Protein AF-A0A2Z5QYK4-F1 (afdb_monomer_lite)

Foldseek 3Di:
DDLDPDDDPDPDDPVCVVPDDDDPVVVVCVVVSVVLVVVLVVCCVVPNDVVSCCVPPPD

Organism: NCBI:txid172042

pLDDT: mean 93.23, std 6.48, range [53.41, 98.25]

Sequence (59 aa):
MRAGIGRPPGRMNTADFVLKPFSTAEAKNLPFLISNAADAVRMLVEKGLVAAQQHYHSA

Secondary structure (DSSP, 8-state):
---------TT--HHHHHHSPPPHHHHHHHHHHHHHHHHHHHHHHHH-HHHHHHHHH--

InterPro domains:
  IPR001328 Peptidyl-tRNA hydrolase [PF01195] (1-57)
  IPR036416 Peptidyl-tRNA hydrolase superfamily [G3DSA:3.40.50.1470] (1-59)
  IPR036416 Peptidyl-tRNA hydrolase superfamily [SSF53178] (2-57)

Structure (mmCIF, N/CA/C/O backbone):
data_AF-A0A2Z5QYK4-F1
#
_entry.id   AF-A0A2Z5QYK4-F1
#
loop_
_atom_site.group_PDB
_atom_site.id
_atom_site.type_symbol
_atom_site.label_atom_id
_atom_site.label_alt_id
_atom_site.label_comp_id
_atom_site.label_asym_id
_atom_site.label_entity_id
_atom_site.label_seq_id
_atom_site.pdbx_PDB_ins_code
_atom_site.Cartn_x
_atom_site.Cartn_y
_atom_site.Cartn_z
_atom_site.occupancy
_atom_site.B_iso_or_equiv
_atom_site.auth_seq_id
_atom_site.auth_comp_id
_atom_site.auth_asym_id
_atom_site.auth_atom_id
_atom_site.pdbx_PDB_model_num
ATOM 1 N N . MET A 1 1 ? -9.046 0.978 1.041 1.00 80.00 1 MET A N 1
ATOM 2 C CA . MET A 1 1 ? -7.627 1.364 0.897 1.00 80.00 1 MET A CA 1
ATOM 3 C C . MET A 1 1 ? -7.119 0.823 -0.434 1.00 80.00 1 MET A C 1
ATOM 5 O O . MET A 1 1 ? -7.523 -0.275 -0.801 1.00 80.00 1 MET A O 1
ATOM 9 N N . 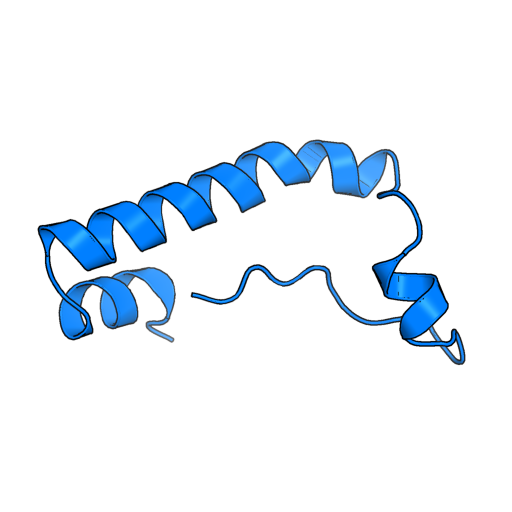ARG A 1 2 ? -6.326 1.594 -1.188 1.00 86.00 2 ARG A N 1
ATOM 10 C CA . ARG A 1 2 ? -5.681 1.132 -2.430 1.00 86.00 2 ARG A CA 1
ATOM 11 C C . ARG A 1 2 ? -4.164 1.240 -2.271 1.00 86.00 2 ARG A C 1
ATOM 13 O O . ARG A 1 2 ? -3.664 2.342 -2.081 1.00 86.00 2 ARG A O 1
ATOM 20 N N . ALA A 1 3 ? -3.448 0.123 -2.370 1.00 88.62 3 ALA A N 1
ATOM 21 C CA . ALA A 1 3 ? -1.986 0.100 -2.406 1.00 88.62 3 ALA A CA 1
ATOM 22 C C . ALA A 1 3 ? -1.522 0.238 -3.864 1.00 88.62 3 ALA A C 1
ATOM 24 O O . ALA A 1 3 ? -1.498 -0.736 -4.613 1.00 88.62 3 ALA A O 1
ATOM 25 N N . GLY A 1 4 ? -1.249 1.466 -4.305 1.00 90.12 4 GLY A N 1
ATOM 26 C CA . GLY A 1 4 ? -0.855 1.727 -5.688 1.00 90.12 4 GLY A CA 1
ATOM 27 C C . GLY A 1 4 ? 0.571 1.257 -5.978 1.00 90.12 4 GLY A C 1
ATOM 28 O O . GLY A 1 4 ? 1.499 1.681 -5.300 1.00 90.12 4 GLY A O 1
ATOM 29 N N . ILE A 1 5 ? 0.746 0.446 -7.023 1.00 91.75 5 ILE A N 1
ATOM 30 C CA . ILE A 1 5 ? 2.063 -0.001 -7.519 1.00 91.75 5 ILE A CA 1
ATOM 31 C C . ILE A 1 5 ? 2.527 0.777 -8.766 1.00 91.75 5 ILE A C 1
ATOM 33 O O . ILE A 1 5 ? 3.473 0.383 -9.436 1.00 91.75 5 ILE A O 1
ATOM 37 N N . GLY A 1 6 ? 1.847 1.878 -9.103 1.00 90.75 6 GLY A N 1
ATOM 38 C CA . GLY A 1 6 ? 2.130 2.688 -10.291 1.00 90.75 6 GLY A CA 1
ATOM 39 C C . GLY A 1 6 ? 1.372 2.237 -11.543 1.00 90.75 6 GLY A C 1
ATOM 40 O O . GLY A 1 6 ? 0.320 1.601 -11.457 1.00 90.75 6 GLY A O 1
ATOM 41 N N . ARG A 1 7 ? 1.875 2.633 -12.718 1.00 92.38 7 ARG A N 1
ATOM 42 C CA . ARG A 1 7 ? 1.293 2.311 -14.029 1.00 92.38 7 ARG A CA 1
ATOM 43 C C . ARG A 1 7 ? 2.353 1.704 -14.954 1.00 92.38 7 ARG A C 1
ATOM 45 O O . ARG A 1 7 ? 3.520 2.084 -14.835 1.00 92.38 7 ARG A O 1
ATOM 52 N N . PRO A 1 8 ? 1.960 0.826 -15.896 1.00 93.56 8 PRO A N 1
ATOM 53 C CA . PRO A 1 8 ? 2.883 0.281 -16.882 1.00 93.56 8 PRO A CA 1
ATOM 54 C C . PRO A 1 8 ? 3.568 1.400 -17.683 1.00 93.56 8 PRO A C 1
ATOM 56 O O . PRO A 1 8 ? 2.882 2.315 -18.151 1.00 93.56 8 PRO A O 1
ATOM 59 N N . PRO A 1 9 ? 4.900 1.361 -17.857 1.00 92.31 9 PRO A N 1
ATOM 60 C CA . PRO A 1 9 ? 5.597 2.336 -18.682 1.00 92.31 9 PRO A CA 1
ATOM 61 C C . PRO A 1 9 ? 5.324 2.085 -20.173 1.00 92.31 9 PRO A C 1
ATOM 63 O O . PRO A 1 9 ? 5.454 0.965 -20.672 1.00 92.31 9 PRO A O 1
ATOM 66 N N . GLY A 1 10 ? 4.985 3.147 -20.906 1.00 93.12 10 GLY A N 1
ATOM 67 C CA . GLY A 1 10 ? 4.808 3.101 -22.359 1.00 93.12 10 GLY A CA 1
ATOM 68 C C . GLY A 1 10 ? 3.716 2.124 -22.807 1.00 93.12 10 GLY A C 1
ATOM 69 O O . GLY A 1 10 ? 2.578 2.208 -22.358 1.00 93.12 10 GLY A O 1
ATOM 70 N N . ARG A 1 11 ? 4.064 1.215 -23.728 1.00 92.06 11 ARG A N 1
ATOM 71 C CA . ARG A 1 11 ? 3.156 0.196 -24.293 1.00 92.06 11 ARG A CA 1
ATOM 72 C C . ARG A 1 11 ? 3.290 -1.183 -23.626 1.00 92.06 11 ARG A C 1
ATOM 74 O O . ARG A 1 11 ? 2.934 -2.185 -24.237 1.00 92.06 11 ARG A O 1
ATOM 81 N N . MET A 1 12 ? 3.844 -1.256 -22.414 1.00 93.56 12 MET A N 1
ATOM 82 C CA . MET A 1 12 ? 3.940 -2.516 -21.668 1.00 93.56 12 MET A CA 1
ATOM 83 C C . MET A 1 12 ? 2.541 -3.083 -21.378 1.00 93.56 12 MET A C 1
ATOM 85 O O . MET A 1 12 ? 1.634 -2.339 -21.001 1.00 93.56 12 MET A O 1
ATOM 89 N N . ASN A 1 13 ? 2.370 -4.400 -21.527 1.00 95.88 13 ASN A N 1
ATOM 90 C CA . ASN A 1 13 ? 1.131 -5.074 -21.148 1.00 95.88 13 ASN A CA 1
ATOM 91 C C . ASN A 1 13 ? 0.936 -4.996 -19.624 1.00 95.88 13 ASN A C 1
ATOM 93 O O . ASN A 1 13 ? 1.866 -5.220 -18.849 1.00 95.88 13 ASN A O 1
ATOM 97 N N . THR A 1 14 ? -0.284 -4.692 -19.183 1.00 94.38 14 THR A N 1
ATOM 98 C CA . THR A 1 14 ? -0.621 -4.605 -17.758 1.00 94.38 14 THR A CA 1
ATOM 99 C C . THR A 1 14 ? -0.348 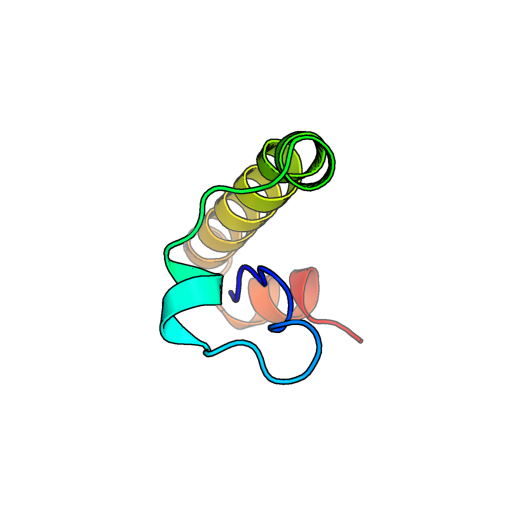-5.909 -17.011 1.00 94.38 14 THR A C 1
ATOM 101 O O . THR A 1 14 ? 0.139 -5.847 -15.887 1.00 94.38 14 THR A O 1
ATOM 104 N N . ALA A 1 15 ? -0.618 -7.072 -17.615 1.00 96.06 15 ALA A N 1
ATOM 105 C CA . ALA A 1 15 ? -0.357 -8.368 -16.988 1.00 96.06 15 ALA A CA 1
ATOM 106 C C . ALA A 1 15 ? 1.137 -8.541 -16.670 1.00 96.06 15 ALA A C 1
ATOM 108 O O . ALA A 1 15 ? 1.494 -8.881 -15.544 1.00 96.06 15 ALA A O 1
ATOM 109 N N . ASP A 1 16 ? 2.010 -8.191 -17.616 1.00 96.00 16 ASP A N 1
ATOM 110 C CA . ASP A 1 16 ? 3.462 -8.250 -17.418 1.00 96.00 16 ASP A CA 1
ATOM 111 C C . ASP A 1 16 ? 3.921 -7.261 -16.335 1.00 96.00 16 ASP A C 1
ATOM 113 O O . ASP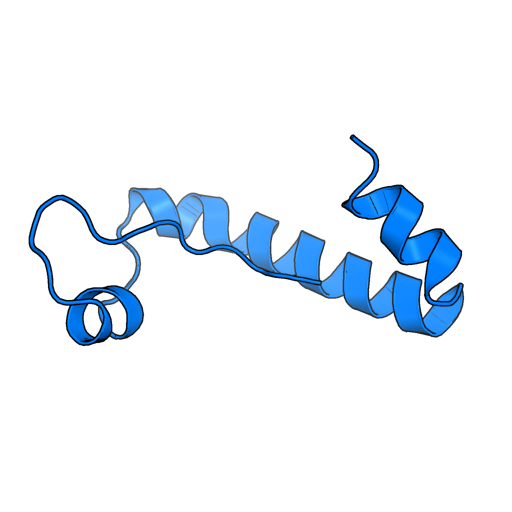 A 1 16 ? 4.796 -7.568 -15.527 1.00 96.00 16 ASP A O 1
ATOM 117 N N . PHE A 1 17 ? 3.304 -6.077 -16.271 1.00 94.94 17 PHE A N 1
ATOM 118 C CA . PHE A 1 17 ? 3.625 -5.071 -15.259 1.00 94.94 17 PHE A CA 1
ATOM 119 C C . PHE A 1 17 ? 3.243 -5.488 -13.834 1.00 94.94 17 PHE A C 1
ATOM 121 O O . PHE A 1 17 ? 3.967 -5.141 -12.905 1.00 94.94 17 PHE A O 1
ATOM 128 N N . VAL A 1 18 ? 2.122 -6.191 -13.642 1.00 95.06 18 VAL A N 1
ATOM 129 C CA . VAL A 1 18 ? 1.668 -6.598 -12.298 1.00 95.06 18 VAL A CA 1
ATOM 130 C C . VAL A 1 18 ? 2.305 -7.902 -11.816 1.00 95.06 18 VAL A C 1
ATOM 132 O O . VAL A 1 18 ? 2.342 -8.139 -10.613 1.00 95.06 18 VAL A O 1
ATOM 135 N N . LEU A 1 19 ? 2.794 -8.744 -12.733 1.00 96.00 19 LEU A N 1
ATOM 136 C CA . LEU A 1 19 ? 3.422 -10.028 -12.403 1.00 96.00 19 LEU A CA 1
ATOM 137 C C . LEU A 1 19 ? 4.947 -9.947 -12.264 1.00 96.00 19 LEU A C 1
ATOM 139 O O . LEU A 1 19 ? 5.550 -10.841 -11.669 1.00 96.00 19 LEU A O 1
ATOM 143 N N . LYS A 1 20 ? 5.591 -8.904 -12.802 1.00 94.62 20 LYS A N 1
ATOM 144 C CA . LYS A 1 20 ? 7.040 -8.720 -12.645 1.00 94.62 20 LYS A CA 1
ATOM 145 C C . LYS A 1 20 ? 7.412 -8.431 -11.179 1.00 94.62 20 LYS A C 1
ATOM 147 O O . LYS A 1 20 ? 6.638 -7.800 -10.455 1.00 94.62 20 LYS A O 1
ATOM 152 N N . PRO A 1 21 ? 8.625 -8.806 -10.741 1.00 95.69 21 PRO A N 1
ATOM 153 C CA . PRO A 1 21 ? 9.134 -8.385 -9.442 1.00 95.69 21 PRO A CA 1
ATOM 154 C C . PRO A 1 21 ? 9.352 -6.865 -9.391 1.00 95.69 21 PRO A C 1
ATOM 156 O O . PRO A 1 21 ? 9.645 -6.225 -10.406 1.00 95.69 21 PRO A O 1
ATOM 159 N N . PHE A 1 22 ? 9.266 -6.297 -8.187 1.00 94.56 22 PHE A N 1
ATOM 160 C CA . PHE A 1 22 ? 9.664 -4.911 -7.938 1.00 94.56 22 PHE A CA 1
ATOM 161 C C . PHE A 1 22 ? 11.155 -4.715 -8.232 1.00 94.56 22 PHE A C 1
ATOM 163 O O . PHE A 1 22 ? 11.987 -5.562 -7.902 1.00 94.56 22 PHE A O 1
ATOM 170 N N . SER A 1 23 ? 11.507 -3.572 -8.819 1.00 93.94 23 SER A N 1
ATOM 171 C CA . SER A 1 23 ? 12.904 -3.173 -8.993 1.00 93.94 23 SER A CA 1
ATOM 172 C C . SER A 1 23 ? 13.576 -2.893 -7.648 1.00 93.94 23 SER A C 1
ATOM 174 O O . SER A 1 23 ? 12.919 -2.592 -6.651 1.00 93.94 23 SER A O 1
ATOM 176 N N . THR A 1 24 ? 14.910 -2.885 -7.618 1.00 96.12 24 THR A N 1
ATOM 177 C CA . THR A 1 24 ? 15.689 -2.532 -6.418 1.00 96.12 24 THR A CA 1
ATOM 178 C C . THR A 1 24 ? 15.332 -1.151 -5.861 1.00 96.12 24 THR A C 1
ATOM 180 O O . THR A 1 24 ? 15.435 -0.926 -4.659 1.00 96.12 24 THR A O 1
ATOM 183 N N . ALA A 1 25 ? 14.919 -0.213 -6.717 1.00 93.75 25 ALA A N 1
ATOM 184 C CA . ALA A 1 25 ? 14.482 1.110 -6.285 1.00 93.75 25 ALA A CA 1
ATOM 185 C C . ALA A 1 25 ? 13.100 1.063 -5.612 1.00 93.75 25 ALA A C 1
ATOM 187 O O . ALA A 1 25 ? 12.929 1.626 -4.534 1.00 93.75 25 ALA A O 1
ATOM 188 N N . GLU A 1 26 ? 12.132 0.356 -6.202 1.00 94.25 26 GLU A N 1
ATOM 189 C CA . GLU A 1 26 ? 10.783 0.199 -5.636 1.00 94.25 26 GLU A CA 1
ATOM 190 C C . GLU A 1 26 ? 10.800 -0.622 -4.341 1.00 94.25 26 GLU A C 1
ATOM 192 O O . GLU A 1 26 ? 10.126 -0.268 -3.374 1.00 94.25 26 GLU A O 1
ATOM 197 N N . ALA A 1 27 ? 11.628 -1.668 -4.285 1.00 94.81 27 ALA A N 1
ATOM 198 C CA . ALA A 1 27 ? 11.770 -2.539 -3.123 1.00 94.81 27 ALA A CA 1
ATOM 199 C C . ALA A 1 27 ? 12.169 -1.776 -1.849 1.00 94.81 27 ALA A C 1
ATOM 201 O O . ALA A 1 27 ? 11.742 -2.149 -0.760 1.00 94.81 27 ALA A O 1
ATOM 202 N N . LYS A 1 28 ? 12.922 -0.673 -1.966 1.00 96.00 28 LYS A N 1
ATOM 203 C CA . LYS A 1 28 ? 13.277 0.186 -0.820 1.00 96.00 28 LYS A CA 1
ATOM 204 C C . LYS A 1 28 ? 12.066 0.891 -0.205 1.00 96.00 28 LYS A C 1
ATOM 206 O O . LYS A 1 28 ? 12.052 1.138 0.995 1.00 96.00 28 LYS A O 1
ATOM 211 N N . ASN A 1 29 ? 11.056 1.198 -1.016 1.00 94.19 29 ASN A N 1
ATOM 212 C CA . ASN A 1 29 ? 9.842 1.888 -0.579 1.00 94.19 29 ASN A CA 1
ATOM 213 C C . ASN A 1 29 ? 8.724 0.916 -0.174 1.00 94.19 29 ASN A C 1
ATOM 215 O O . ASN A 1 29 ? 7.775 1.308 0.506 1.00 94.19 29 ASN A O 1
ATOM 219 N N . LEU A 1 30 ? 8.839 -0.355 -0.568 1.00 94.88 30 LEU A N 1
ATOM 220 C CA . LEU A 1 30 ? 7.824 -1.377 -0.337 1.00 94.88 30 LEU A CA 1
ATOM 221 C C . LEU A 1 30 ? 7.473 -1.578 1.153 1.00 94.88 30 LEU A C 1
ATOM 223 O O . LEU A 1 30 ? 6.279 -1.650 1.447 1.00 94.88 30 LEU A O 1
ATOM 227 N N . PRO A 1 31 ? 8.427 -1.589 2.112 1.00 96.31 31 PRO A N 1
ATOM 228 C CA . PRO A 1 31 ? 8.092 -1.698 3.534 1.00 96.31 31 PRO A CA 1
ATOM 229 C C . PRO A 1 31 ? 7.175 -0.573 4.027 1.00 96.31 31 PRO A C 1
ATOM 231 O O . PRO A 1 31 ? 6.226 -0.831 4.764 1.00 96.31 31 PRO A O 1
ATOM 234 N N . PHE A 1 32 ? 7.404 0.664 3.576 1.00 94.62 32 PHE A N 1
ATOM 235 C CA . PHE A 1 32 ? 6.569 1.809 3.945 1.00 94.62 32 PHE A CA 1
ATOM 236 C C . PHE A 1 32 ? 5.176 1.718 3.321 1.00 94.62 32 PHE A C 1
ATOM 238 O O . PHE A 1 32 ? 4.183 1.967 4.002 1.00 94.62 32 PHE A O 1
ATOM 245 N N . LEU A 1 33 ? 5.086 1.309 2.048 1.00 94.12 33 LEU A N 1
ATOM 246 C CA . LEU A 1 33 ? 3.801 1.086 1.381 1.00 94.12 33 LEU A CA 1
ATOM 247 C C . LEU A 1 33 ? 2.965 0.038 2.130 1.00 94.12 33 LEU A C 1
ATOM 249 O O . LEU A 1 33 ? 1.779 0.258 2.373 1.00 94.12 33 LEU A O 1
ATOM 253 N N . ILE A 1 34 ? 3.587 -1.081 2.515 1.00 95.75 34 ILE A N 1
ATOM 254 C CA . ILE A 1 34 ? 2.927 -2.166 3.249 1.00 95.75 34 ILE A CA 1
ATOM 255 C C . ILE A 1 34 ? 2.515 -1.704 4.651 1.00 95.75 34 ILE A C 1
ATOM 257 O O . ILE A 1 34 ? 1.375 -1.943 5.043 1.00 95.75 34 ILE A O 1
ATOM 261 N N . SER A 1 35 ? 3.394 -1.015 5.387 1.00 96.69 35 SER A N 1
ATOM 262 C CA . SER A 1 35 ? 3.073 -0.498 6.726 1.00 96.69 35 SER A CA 1
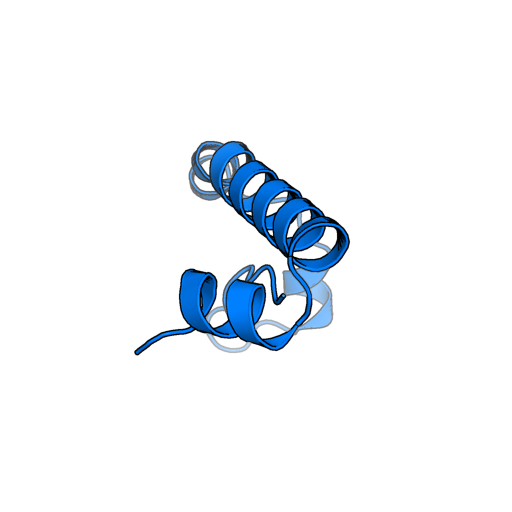ATOM 263 C C . SER A 1 35 ? 1.885 0.459 6.681 1.00 96.69 35 SER A C 1
ATOM 265 O O . SER A 1 35 ? 0.908 0.258 7.395 1.00 96.69 35 SER A O 1
ATOM 267 N N . ASN A 1 36 ? 1.905 1.434 5.767 1.00 94.94 36 ASN A N 1
ATOM 268 C CA . ASN A 1 36 ? 0.805 2.384 5.606 1.00 94.94 36 ASN A CA 1
ATOM 269 C C . ASN A 1 36 ? -0.510 1.681 5.239 1.00 94.94 36 ASN A C 1
ATOM 271 O O . ASN A 1 36 ? -1.576 2.073 5.712 1.00 94.94 36 ASN A O 1
ATOM 275 N N . ALA A 1 37 ? -0.451 0.627 4.418 1.00 95.50 37 ALA A N 1
ATOM 276 C CA . ALA A 1 37 ? -1.616 -0.192 4.099 1.00 95.50 37 ALA A CA 1
ATOM 277 C C . ALA A 1 37 ? -2.168 -0.924 5.323 1.00 95.50 37 ALA A C 1
ATOM 279 O O . ALA A 1 37 ? -3.379 -0.913 5.550 1.00 95.50 37 ALA A O 1
ATOM 280 N N . ALA A 1 38 ? -1.287 -1.531 6.115 1.00 97.12 38 ALA A N 1
ATOM 281 C CA . ALA A 1 38 ? -1.654 -2.236 7.332 1.00 97.12 38 ALA A CA 1
ATOM 282 C C . ALA A 1 38 ? -2.272 -1.286 8.366 1.00 97.12 38 ALA A C 1
ATOM 284 O O . ALA A 1 38 ? -3.325 -1.596 8.921 1.00 97.12 38 ALA A O 1
ATOM 285 N N . ASP A 1 39 ? -1.683 -0.108 8.569 1.00 96.56 39 ASP A N 1
ATOM 286 C CA . ASP A 1 39 ? -2.200 0.898 9.499 1.00 96.56 39 ASP A CA 1
ATOM 287 C C . ASP A 1 39 ? -3.559 1.445 9.040 1.00 96.56 39 ASP A C 1
ATOM 289 O O . ASP A 1 39 ? -4.469 1.605 9.855 1.00 96.56 39 ASP A O 1
ATOM 293 N N . ALA A 1 40 ? -3.759 1.625 7.730 1.00 95.81 40 ALA A N 1
ATOM 294 C CA . ALA A 1 40 ? -5.052 2.026 7.181 1.00 95.81 40 ALA A CA 1
ATOM 295 C C . ALA A 1 40 ? -6.144 0.976 7.399 1.00 95.81 40 ALA A C 1
ATOM 297 O O . ALA A 1 40 ? -7.283 1.323 7.719 1.00 95.81 40 ALA A O 1
ATOM 298 N N . VAL A 1 41 ? -5.810 -0.308 7.242 1.00 96.75 41 VAL A N 1
ATOM 299 C CA . VAL A 1 41 ? -6.736 -1.408 7.541 1.00 96.75 41 VAL A CA 1
ATOM 300 C C . VAL A 1 41 ? -7.004 -1.492 9.044 1.00 96.75 41 VAL A C 1
ATOM 302 O O . VAL A 1 41 ? -8.160 -1.635 9.434 1.00 96.75 41 VAL A O 1
ATOM 305 N N . ARG A 1 42 ? -5.982 -1.329 9.892 1.00 97.56 42 ARG A N 1
ATOM 306 C CA . ARG A 1 42 ? -6.148 -1.280 11.351 1.00 97.56 42 ARG A CA 1
ATOM 307 C C . ARG A 1 42 ? -7.104 -0.158 11.756 1.00 97.56 42 ARG A C 1
ATOM 309 O O . ARG A 1 42 ? -8.090 -0.415 12.438 1.00 97.56 42 ARG A O 1
ATOM 316 N N . MET A 1 43 ? -6.875 1.061 11.269 1.00 97.38 43 MET A N 1
ATOM 317 C CA . MET A 1 43 ? -7.727 2.215 11.563 1.00 97.38 43 MET A CA 1
ATOM 318 C C . MET A 1 43 ? -9.161 2.019 11.064 1.00 97.38 43 MET A C 1
ATOM 320 O O . MET A 1 43 ? -10.101 2.428 11.740 1.00 97.38 43 MET A O 1
ATOM 324 N N . LEU A 1 44 ? -9.342 1.383 9.903 1.00 96.56 44 LEU A N 1
ATOM 325 C CA . LEU A 1 44 ? -10.667 1.046 9.385 1.00 96.56 44 LEU A CA 1
ATOM 326 C C . LEU A 1 44 ? -11.432 0.127 10.346 1.00 96.56 44 LEU A C 1
ATOM 328 O O . LEU A 1 44 ? -12.614 0.361 10.586 1.00 96.56 44 LEU A O 1
ATOM 332 N N . VAL A 1 45 ? -10.762 -0.889 10.895 1.00 97.62 45 VAL A N 1
ATOM 333 C CA . VAL A 1 45 ? -11.364 -1.834 11.848 1.00 97.62 45 VAL A CA 1
ATOM 334 C C . VAL A 1 45 ? -11.636 -1.167 13.199 1.00 97.62 45 VAL A C 1
ATOM 336 O O . VAL A 1 45 ? -12.704 -1.363 13.767 1.00 97.62 45 VAL A O 1
ATOM 339 N N . GLU A 1 46 ? -10.707 -0.355 13.704 1.00 98.25 46 GLU A N 1
ATOM 340 C CA . GLU A 1 46 ? -10.802 0.249 15.041 1.00 98.25 46 GLU A CA 1
ATOM 341 C C . GLU A 1 46 ? -11.714 1.481 15.103 1.00 98.25 46 GLU A C 1
ATOM 343 O O . GLU A 1 46 ? -12.380 1.710 16.110 1.00 98.25 46 GLU A O 1
ATOM 348 N N . LYS A 1 47 ? -11.719 2.310 14.052 1.00 97.31 47 LYS A N 1
ATOM 349 C CA . LYS A 1 47 ? -12.348 3.647 14.052 1.00 97.31 47 LYS A CA 1
ATOM 350 C C . LYS A 1 47 ? -13.431 3.819 12.987 1.00 97.31 47 LYS A C 1
ATOM 352 O O . LYS A 1 47 ? -14.082 4.862 12.938 1.00 97.31 47 LYS A O 1
ATOM 357 N N . GLY A 1 48 ? -13.641 2.813 12.140 1.00 95.56 48 GLY A N 1
ATOM 358 C CA . GLY A 1 48 ? -14.671 2.817 11.107 1.00 95.56 48 GLY A CA 1
ATOM 359 C C . GLY A 1 48 ? -14.287 3.557 9.821 1.00 95.56 48 GLY A C 1
ATOM 360 O O . GLY A 1 48 ? -13.255 4.224 9.707 1.00 95.56 48 GLY A O 1
ATOM 361 N N . LEU A 1 49 ? -15.156 3.415 8.815 1.00 94.69 49 LEU A N 1
ATOM 362 C CA . LEU A 1 49 ? -14.890 3.807 7.428 1.00 94.69 49 LEU A CA 1
ATOM 363 C C . LEU A 1 49 ? -14.604 5.299 7.250 1.00 94.69 49 LEU A C 1
ATOM 365 O O . LEU A 1 49 ? -13.613 5.649 6.614 1.00 94.69 49 LEU A O 1
ATOM 369 N N . VAL A 1 50 ? -15.462 6.161 7.797 1.00 95.69 50 VAL A N 1
ATOM 370 C CA . VAL A 1 50 ? -15.382 7.614 7.578 1.00 95.69 50 VAL A CA 1
ATOM 371 C C . VAL A 1 50 ? -14.064 8.172 8.117 1.00 95.69 50 VAL A C 1
ATOM 373 O O . VAL A 1 50 ? -13.358 8.871 7.393 1.00 95.69 50 VAL A O 1
ATOM 376 N N . ALA A 1 51 ? -13.687 7.797 9.343 1.00 95.06 51 ALA A N 1
ATOM 377 C CA . ALA A 1 51 ? -12.447 8.247 9.970 1.00 95.06 51 ALA A CA 1
ATOM 378 C C . ALA A 1 51 ? -11.206 7.771 9.196 1.0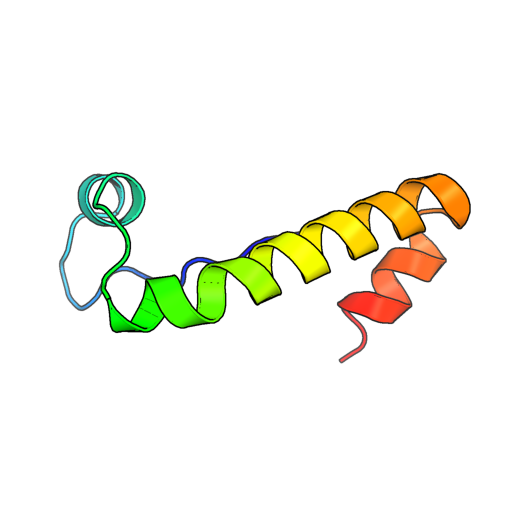0 95.06 51 ALA A C 1
ATOM 380 O O . ALA A 1 51 ? -10.298 8.558 8.929 1.00 95.06 51 ALA A O 1
ATOM 381 N N . ALA A 1 52 ? -11.174 6.497 8.790 1.00 95.38 52 ALA A N 1
ATOM 382 C CA . ALA A 1 52 ? -10.063 5.957 8.010 1.00 95.38 52 ALA A CA 1
ATOM 383 C C . ALA A 1 52 ? -9.978 6.586 6.606 1.00 95.38 52 ALA A C 1
ATOM 385 O O . ALA A 1 52 ? -8.889 6.875 6.113 1.00 95.38 52 ALA A O 1
ATOM 386 N N . GLN A 1 53 ? -11.111 6.837 5.944 1.00 93.69 53 GLN A N 1
ATOM 387 C CA . GLN A 1 53 ? -11.122 7.504 4.642 1.00 93.69 53 GLN A CA 1
ATOM 388 C C . GLN A 1 53 ? -10.604 8.936 4.729 1.00 93.69 53 GLN A C 1
ATOM 390 O O . GLN A 1 53 ? -9.754 9.295 3.919 1.00 93.69 53 GLN A O 1
ATOM 395 N N . GLN A 1 54 ? -11.060 9.713 5.713 1.00 94.06 54 GLN A N 1
ATOM 396 C CA . GLN A 1 54 ? -10.579 11.076 5.927 1.00 94.06 54 GLN A CA 1
ATOM 397 C C . GLN A 1 54 ? -9.078 11.101 6.213 1.00 94.06 54 GLN A C 1
ATOM 399 O O . GLN A 1 54 ? -8.378 11.904 5.623 1.00 94.06 54 GLN A O 1
ATOM 404 N N . HIS A 1 55 ? -8.556 10.197 7.042 1.00 93.25 55 HIS A N 1
ATOM 405 C CA . HIS A 1 55 ? -7.131 10.215 7.374 1.00 93.25 55 HIS A CA 1
ATOM 406 C C . HIS A 1 55 ? -6.212 9.864 6.191 1.00 93.25 55 HIS A C 1
ATOM 408 O O . HIS A 1 55 ? -5.161 10.474 6.030 1.00 93.25 55 HIS A O 1
ATOM 414 N N . TYR A 1 56 ? -6.595 8.889 5.358 1.00 91.25 56 TYR A N 1
ATOM 415 C CA . TYR A 1 56 ? -5.730 8.376 4.283 1.00 91.25 56 TYR A CA 1
ATOM 416 C C . TYR A 1 56 ? -6.043 8.924 2.884 1.00 91.25 56 TYR A C 1
ATOM 418 O O . TYR A 1 56 ? -5.263 8.700 1.960 1.00 91.25 56 TYR A O 1
ATOM 426 N N . HIS A 1 57 ? -7.185 9.587 2.695 1.00 88.50 57 HIS A N 1
ATOM 427 C CA . HIS A 1 57 ? -7.626 10.099 1.392 1.00 88.50 57 HIS A CA 1
ATOM 428 C C . HIS A 1 57 ? -8.177 11.532 1.466 1.00 88.50 57 HIS A C 1
ATOM 430 O O . HIS A 1 57 ? -8.840 11.958 0.519 1.00 88.50 57 HIS A O 1
ATOM 436 N N . SER A 1 58 ? -7.943 12.276 2.556 1.00 75.62 58 SER A N 1
ATOM 437 C CA . SER A 1 58 ? -8.187 13.722 2.547 1.00 75.62 58 SER A CA 1
ATOM 438 C C . SER A 1 58 ? -7.258 14.371 1.524 1.00 75.62 58 SER A C 1
ATOM 440 O O . SER A 1 58 ? -6.036 14.271 1.656 1.00 75.62 58 SER A O 1
ATOM 442 N N . ALA A 1 59 ? -7.8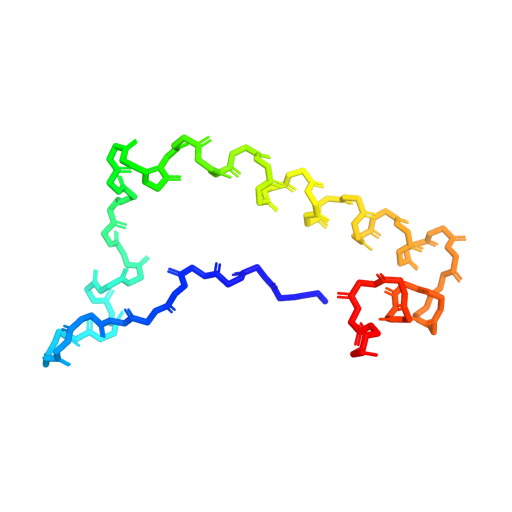58 14.976 0.502 1.00 53.41 59 ALA A N 1
ATOM 443 C CA . ALA A 1 59 ? -7.180 15.854 -0.443 1.00 53.41 59 ALA A CA 1
ATOM 444 C C . ALA A 1 59 ? -6.823 17.190 0.218 1.00 53.41 59 ALA A C 1
ATOM 446 O O . ALA A 1 59 ? -7.617 17.638 1.080 1.00 53.41 59 ALA A O 1
#

Radius of gyration: 14.39 Å; chains: 1; bounding box: 31×26×39 Å